Protein AF-A0A846I5E9-F1 (afdb_monomer_lite)

Secondary structure (DSSP, 8-state):
-HHHHHHHH---STTSPPEEEEESSGGG-HHHHHHHHTTHHHHHHHTEEEEE--S-GGG-TTHHHHHHTT--EEEETT--HHHHHTTHHHHHTTT--HHHHHTPPTTEEEEEEEETTEEEEEEEEPPPPP-

pLDDT: mean 92.05, std 5.27, range [66.94, 98.19]

Structure (mmCIF, N/CA/C/O backbone):
data_AF-A0A846I5E9-F1
#
_entry.id   AF-A0A846I5E9-F1
#
loop_
_atom_site.group_PDB
_atom_site.id
_atom_site.type_symbol
_atom_site.label_atom_id
_atom_site.label_alt_id
_atom_site.label_comp_id
_atom_site.label_asym_id
_atom_site.label_entity_id
_atom_site.label_seq_id
_atom_site.pdbx_PDB_ins_code
_atom_site.Cartn_x
_atom_site.Cartn_y
_atom_site.Cartn_z
_atom_site.occupancy
_atom_site.B_iso_or_equiv
_atom_site.auth_seq_id
_atom_site.auth_comp_id
_atom_site.auth_asym_id
_atom_site.auth_atom_id
_atom_site.pdbx_PDB_model_num
ATOM 1 N N . MET A 1 1 ? 19.869 1.033 -12.027 1.00 66.94 1 MET A N 1
ATOM 2 C CA . MET A 1 1 ? 19.177 0.144 -11.057 1.00 66.94 1 MET A CA 1
ATOM 3 C C . MET A 1 1 ? 19.502 -1.309 -11.398 1.00 66.94 1 MET A C 1
ATOM 5 O O . MET A 1 1 ? 19.398 -1.664 -12.566 1.00 66.94 1 MET A O 1
ATOM 9 N N . CYS A 1 2 ? 19.868 -2.160 -10.433 1.00 81.19 2 CYS A N 1
ATOM 10 C CA . CYS A 1 2 ? 20.271 -3.556 -10.695 1.00 81.19 2 CYS A CA 1
ATOM 11 C C . CYS A 1 2 ? 19.218 -4.373 -11.470 1.00 81.19 2 CYS A C 1
ATOM 13 O O . CYS A 1 2 ? 19.564 -5.204 -12.307 1.00 81.19 2 CYS A O 1
ATOM 15 N N . ALA A 1 3 ? 17.928 -4.094 -11.266 1.00 83.62 3 ALA A N 1
ATOM 16 C CA . ALA A 1 3 ? 16.854 -4.775 -11.988 1.00 83.62 3 ALA A CA 1
ATOM 17 C C . ALA A 1 3 ? 16.787 -4.425 -13.487 1.00 83.62 3 ALA A C 1
ATOM 19 O O . ALA A 1 3 ? 16.403 -5.273 -14.291 1.00 83.62 3 ALA A O 1
ATOM 20 N N . GLN A 1 4 ? 17.223 -3.223 -13.881 1.00 84.50 4 GLN A N 1
ATOM 21 C CA . GLN A 1 4 ? 17.368 -2.849 -15.294 1.00 84.50 4 GLN A CA 1
ATOM 22 C C . GLN A 1 4 ? 18.523 -3.619 -15.940 1.00 84.50 4 GLN A C 1
ATOM 24 O O . GLN A 1 4 ? 18.345 -4.219 -16.994 1.00 84.50 4 GLN A O 1
ATOM 29 N N . ALA A 1 5 ? 19.672 -3.697 -15.258 1.00 88.44 5 ALA A N 1
ATOM 30 C CA . ALA A 1 5 ? 20.805 -4.501 -15.716 1.00 88.44 5 ALA A CA 1
ATOM 31 C C . ALA A 1 5 ? 20.425 -5.988 -15.860 1.00 88.44 5 ALA A C 1
ATOM 33 O O . ALA A 1 5 ? 20.809 -6.641 -16.828 1.00 88.44 5 ALA A O 1
ATOM 34 N N . ARG A 1 6 ? 19.605 -6.519 -14.941 1.00 88.31 6 ARG A N 1
ATOM 35 C CA . ARG A 1 6 ? 19.034 -7.868 -15.062 1.00 88.31 6 ARG A CA 1
ATOM 36 C C . ARG A 1 6 ? 18.135 -8.012 -16.287 1.00 88.31 6 ARG A C 1
ATOM 38 O O . ARG A 1 6 ? 18.237 -9.019 -16.976 1.00 88.31 6 ARG A O 1
ATOM 45 N N . ALA A 1 7 ? 17.275 -7.036 -16.568 1.00 88.19 7 ALA A N 1
ATOM 46 C CA . ALA A 1 7 ? 16.408 -7.077 -17.745 1.00 88.19 7 ALA A CA 1
ATOM 47 C C . ALA A 1 7 ? 17.176 -6.992 -19.071 1.00 88.19 7 ALA A C 1
ATOM 49 O O . ALA A 1 7 ? 16.709 -7.532 -20.069 1.00 88.19 7 ALA A O 1
ATOM 50 N N . TRP A 1 8 ? 18.360 -6.375 -19.084 1.00 89.62 8 TRP A N 1
ATOM 51 C CA . TRP A 1 8 ? 19.258 -6.428 -20.240 1.00 89.62 8 TRP A CA 1
ATOM 52 C C . TRP A 1 8 ? 19.901 -7.803 -20.427 1.00 89.62 8 TRP A C 1
ATOM 54 O O . TRP A 1 8 ? 20.036 -8.260 -21.559 1.00 89.62 8 TRP A O 1
ATOM 64 N N . LYS A 1 9 ? 20.263 -8.482 -19.331 1.00 91.38 9 LYS A N 1
ATOM 65 C CA . LYS A 1 9 ? 20.841 -9.836 -19.372 1.00 91.38 9 LYS A CA 1
ATOM 66 C C . LYS A 1 9 ? 19.804 -10.915 -19.700 1.00 91.38 9 LYS A C 1
ATOM 68 O O . LYS A 1 9 ? 20.094 -11.833 -20.455 1.00 91.38 9 LYS A O 1
ATOM 73 N N . ILE A 1 10 ? 18.599 -10.805 -19.144 1.00 90.38 10 ILE A N 1
ATOM 74 C CA . ILE A 1 10 ? 17.504 -11.766 -19.314 1.00 90.38 10 ILE A CA 1
ATOM 75 C C . ILE A 1 10 ? 16.402 -11.082 -20.125 1.00 90.38 10 ILE A C 1
ATOM 77 O O . ILE A 1 10 ? 15.506 -10.434 -19.570 1.00 90.38 10 ILE A O 1
ATOM 81 N N . LYS A 1 11 ? 16.506 -11.188 -21.455 1.00 87.62 11 LYS A N 1
ATOM 82 C CA . LYS A 1 11 ? 15.588 -10.519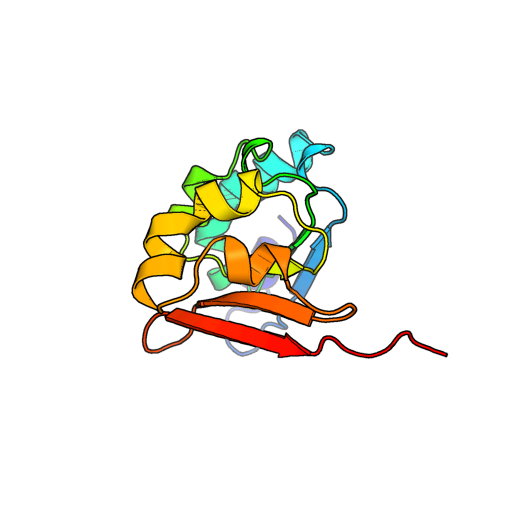 -22.390 1.00 87.62 11 LYS A CA 1
ATOM 83 C C . LYS A 1 11 ? 14.156 -11.019 -22.239 1.00 87.62 11 LYS A C 1
ATOM 85 O O . LYS A 1 11 ? 13.253 -10.187 -22.169 1.00 87.62 11 LYS A O 1
ATOM 90 N N . ASP A 1 12 ? 13.963 -12.330 -22.107 1.00 89.06 12 ASP A N 1
ATOM 91 C CA . ASP A 1 12 ? 12.650 -12.898 -21.809 1.00 89.06 12 ASP A CA 1
ATOM 92 C C . ASP A 1 12 ? 12.144 -12.384 -20.452 1.00 89.06 12 ASP A C 1
ATOM 94 O O . ASP A 1 12 ? 12.802 -12.527 -19.422 1.00 89.06 12 ASP A O 1
ATOM 98 N N . ARG A 1 13 ? 10.972 -11.743 -20.461 1.00 83.56 13 ARG A N 1
ATOM 99 C CA . ARG A 1 13 ? 10.334 -11.190 -19.264 1.00 83.56 13 ARG A CA 1
ATOM 100 C C . ARG A 1 13 ? 9.888 -12.295 -18.312 1.00 83.56 13 ARG A C 1
ATOM 102 O O . ARG A 1 13 ? 10.016 -12.105 -17.104 1.00 83.56 13 ARG A O 1
ATOM 109 N N . TYR A 1 14 ? 9.377 -13.407 -18.835 1.00 85.81 14 TYR A N 1
ATOM 110 C CA . TYR A 1 14 ? 8.791 -14.480 -18.029 1.00 85.81 14 TYR A CA 1
ATOM 111 C C . TYR A 1 14 ? 9.863 -15.318 -17.325 1.00 85.81 14 TYR A C 1
ATOM 113 O O . TYR A 1 14 ? 9.637 -15.799 -16.219 1.00 85.81 14 TYR A O 1
ATOM 121 N N . ALA A 1 15 ? 11.074 -15.377 -17.885 1.00 88.19 15 ALA A N 1
ATOM 122 C CA . ALA A 1 15 ? 12.246 -15.955 -17.230 1.00 88.19 15 ALA A CA 1
ATOM 123 C C . ALA A 1 15 ? 12.814 -15.110 -16.064 1.00 88.19 15 ALA A C 1
ATOM 125 O O . ALA A 1 15 ? 13.709 -15.562 -15.342 1.00 88.19 15 ALA A O 1
ATOM 126 N N . ARG A 1 16 ? 12.349 -13.868 -15.848 1.00 88.50 16 ARG A N 1
ATOM 127 C CA . ARG A 1 16 ? 12.866 -13.007 -14.768 1.00 88.50 16 ARG A CA 1
ATOM 128 C C . ARG A 1 16 ? 12.200 -13.349 -13.439 1.00 88.50 16 ARG A C 1
ATOM 130 O O . ARG A 1 16 ? 10.994 -13.203 -13.279 1.00 88.50 16 ARG A O 1
ATOM 137 N N . LYS A 1 17 ? 13.009 -13.669 -12.425 1.00 88.38 17 LYS A N 1
ATOM 138 C CA . LYS A 1 17 ? 12.521 -13.848 -11.047 1.00 88.38 17 LYS A CA 1
ATOM 139 C C . LYS A 1 17 ? 11.912 -12.554 -10.494 1.00 88.38 17 LYS A C 1
ATOM 141 O O . LYS A 1 17 ? 12.572 -11.511 -10.497 1.00 88.38 17 LYS A O 1
ATOM 146 N N . THR A 1 18 ? 10.695 -12.621 -9.962 1.00 89.62 18 THR A N 1
ATOM 147 C CA . THR A 1 18 ? 10.109 -11.503 -9.211 1.00 89.62 18 THR A CA 1
ATOM 148 C C . THR A 1 18 ? 10.900 -11.260 -7.927 1.00 89.62 18 THR A C 1
ATOM 150 O O . THR A 1 18 ? 11.251 -12.204 -7.225 1.00 89.62 18 THR A O 1
ATOM 153 N N . VAL A 1 19 ? 11.205 -9.996 -7.638 1.00 91.19 19 VAL A N 1
ATOM 154 C CA . VAL A 1 19 ? 11.866 -9.562 -6.403 1.00 91.19 19 VAL A CA 1
ATOM 155 C C . VAL A 1 19 ? 10.878 -8.718 -5.619 1.00 91.19 19 VAL A C 1
ATOM 157 O O . VAL A 1 19 ? 10.437 -7.679 -6.108 1.00 91.19 19 VAL A O 1
ATOM 160 N N . THR A 1 20 ? 10.548 -9.163 -4.414 1.00 93.06 20 THR A N 1
ATOM 161 C CA . THR A 1 20 ? 9.723 -8.397 -3.481 1.00 93.06 20 THR A CA 1
ATOM 162 C C . THR A 1 20 ? 10.634 -7.667 -2.508 1.00 93.06 20 THR A C 1
ATOM 164 O O . THR A 1 20 ? 11.491 -8.284 -1.879 1.00 93.06 20 THR A O 1
ATOM 167 N N . VAL A 1 21 ? 10.463 -6.355 -2.406 1.00 91.56 21 VAL A N 1
ATOM 168 C CA . VAL A 1 21 ? 11.208 -5.494 -1.490 1.00 91.56 21 VAL A CA 1
ATOM 169 C C . VAL A 1 21 ? 10.264 -5.064 -0.379 1.00 91.56 21 VAL A C 1
ATOM 171 O O . VAL A 1 21 ? 9.240 -4.441 -0.654 1.00 91.56 21 VAL A O 1
ATOM 174 N N . PHE A 1 22 ? 10.621 -5.403 0.856 1.00 93.62 22 PHE A N 1
ATOM 175 C CA . PHE A 1 22 ? 9.910 -4.978 2.055 1.00 93.62 22 PHE A CA 1
ATOM 176 C C . PHE A 1 22 ? 10.661 -3.820 2.701 1.00 93.62 22 PHE A C 1
ATOM 178 O O . PHE A 1 22 ? 11.886 -3.875 2.825 1.00 93.62 22 PHE A O 1
ATOM 185 N N . THR A 1 23 ? 9.936 -2.787 3.110 1.00 93.19 23 THR A N 1
ATOM 186 C CA . THR A 1 23 ? 10.511 -1.664 3.855 1.00 93.19 23 THR A CA 1
ATOM 187 C C . THR A 1 23 ? 9.669 -1.381 5.077 1.00 93.19 23 THR A C 1
ATOM 189 O O . THR A 1 23 ? 8.448 -1.258 4.945 1.00 93.19 23 THR A O 1
ATOM 192 N N . ASP A 1 24 ? 10.332 -1.230 6.219 1.00 93.88 24 ASP A N 1
ATOM 193 C CA . ASP A 1 24 ? 9.674 -0.780 7.433 1.00 93.88 24 ASP A CA 1
ATOM 194 C C . ASP A 1 24 ? 9.694 0.753 7.532 1.00 93.88 24 ASP A C 1
ATOM 196 O O . ASP A 1 24 ? 10.726 1.370 7.267 1.00 93.88 24 ASP A O 1
ATOM 200 N N . GLU A 1 25 ? 8.549 1.352 7.851 1.00 93.06 25 GLU A N 1
ATOM 201 C CA . GLU A 1 25 ? 8.309 2.787 8.028 1.00 93.06 25 GLU A CA 1
ATOM 202 C C . GLU A 1 25 ? 8.973 3.678 6.958 1.00 93.06 25 GLU A C 1
ATOM 204 O O . GLU A 1 25 ? 9.832 4.525 7.229 1.00 93.06 25 GLU A O 1
ATOM 209 N N . ILE A 1 26 ? 8.558 3.507 5.698 1.00 95.25 26 ILE A N 1
ATOM 210 C CA . ILE A 1 26 ? 9.207 4.164 4.549 1.00 95.25 26 ILE A CA 1
ATOM 211 C C . ILE A 1 26 ? 9.187 5.701 4.632 1.00 95.25 26 ILE A C 1
ATOM 213 O O . ILE A 1 26 ? 10.080 6.356 4.091 1.00 95.25 26 ILE A O 1
ATOM 217 N N . ALA A 1 27 ? 8.219 6.286 5.346 1.00 93.00 27 ALA A N 1
ATOM 218 C CA . ALA A 1 27 ? 8.086 7.731 5.526 1.00 93.00 27 ALA A CA 1
ATOM 219 C C . ALA A 1 27 ? 9.316 8.372 6.206 1.00 93.00 27 ALA A C 1
ATOM 221 O O . ALA A 1 27 ? 9.619 9.550 5.961 1.00 93.00 27 ALA A O 1
ATOM 222 N N . GLN A 1 28 ? 10.057 7.604 7.016 1.00 93.50 28 GLN A N 1
ATOM 223 C CA . GLN A 1 28 ? 11.300 8.051 7.655 1.00 93.50 28 GLN A CA 1
ATOM 224 C C . GLN A 1 28 ? 12.472 8.125 6.661 1.00 93.50 28 GLN A C 1
ATOM 226 O O . GLN A 1 28 ? 13.359 8.972 6.795 1.00 93.50 28 GLN A O 1
ATOM 231 N N . LEU A 1 29 ? 12.460 7.300 5.612 1.00 93.38 29 LEU A N 1
ATOM 232 C CA . LEU A 1 29 ? 13.549 7.169 4.645 1.00 93.38 29 LEU A CA 1
ATOM 233 C C . LEU A 1 29 ? 13.293 8.012 3.389 1.00 93.38 29 LEU A C 1
ATOM 235 O O . LEU A 1 29 ? 13.053 7.479 2.306 1.00 93.38 29 LEU A O 1
ATOM 239 N N . LYS A 1 30 ? 13.401 9.341 3.516 1.00 92.19 30 LYS A N 1
ATOM 240 C CA . LYS A 1 30 ? 13.073 10.314 2.447 1.00 92.19 30 LYS A CA 1
ATOM 241 C C . LYS A 1 30 ? 13.651 9.951 1.072 1.00 92.19 30 LYS A C 1
ATOM 243 O O . LYS A 1 30 ? 12.930 9.944 0.077 1.00 92.19 30 LYS A O 1
ATOM 248 N N . SER A 1 31 ? 14.946 9.643 1.011 1.00 92.94 31 SER A N 1
ATOM 249 C CA . SER A 1 31 ? 15.633 9.327 -0.248 1.00 92.94 31 SER A CA 1
ATOM 250 C C . SER A 1 31 ? 15.129 8.022 -0.867 1.00 92.94 31 SER A C 1
ATOM 252 O O . SER A 1 31 ? 14.932 7.947 -2.080 1.00 92.94 31 SER A O 1
ATOM 254 N N . SER A 1 32 ? 14.887 7.004 -0.038 1.00 92.75 32 SER A N 1
ATOM 255 C CA . SER A 1 32 ? 14.355 5.711 -0.477 1.00 92.75 32 SER A CA 1
ATOM 256 C C . SER A 1 32 ? 12.918 5.847 -0.963 1.00 92.75 32 SER A C 1
ATOM 258 O O . SER A 1 32 ? 12.579 5.331 -2.024 1.00 92.75 32 SER A O 1
ATOM 260 N N . GLU A 1 33 ? 12.093 6.598 -0.238 1.00 94.56 33 GLU A N 1
ATOM 261 C CA . GLU A 1 33 ? 10.713 6.884 -0.613 1.00 94.56 33 GLU A CA 1
ATOM 262 C C . GLU A 1 33 ? 10.640 7.576 -1.984 1.00 94.56 33 GLU A C 1
ATOM 264 O O . GLU A 1 33 ? 9.942 7.111 -2.886 1.00 94.56 33 GLU A O 1
ATOM 269 N N . GLN A 1 34 ? 11.422 8.642 -2.186 1.00 92.88 34 GLN A N 1
ATOM 270 C CA . GLN A 1 34 ? 11.490 9.343 -3.471 1.00 92.88 34 GLN A CA 1
ATOM 271 C C . GLN A 1 34 ? 12.011 8.442 -4.594 1.00 92.88 34 GLN A C 1
ATOM 273 O O . GLN A 1 34 ? 11.489 8.476 -5.711 1.00 92.88 34 GLN A O 1
ATOM 278 N N . PHE A 1 35 ? 13.021 7.615 -4.311 1.00 91.31 35 PHE A N 1
ATOM 279 C CA . PHE A 1 35 ? 13.540 6.649 -5.274 1.00 91.31 35 PHE A CA 1
ATOM 280 C C . PHE A 1 35 ? 12.456 5.661 -5.721 1.00 91.31 35 PHE A C 1
ATOM 282 O O . PHE A 1 35 ? 12.296 5.445 -6.924 1.00 91.31 35 PHE A O 1
ATOM 289 N N . ILE A 1 36 ? 11.692 5.106 -4.776 1.00 90.94 36 ILE A N 1
ATOM 290 C CA . ILE A 1 36 ? 10.572 4.201 -5.053 1.00 90.94 36 ILE A CA 1
ATOM 291 C C . ILE A 1 36 ? 9.514 4.933 -5.879 1.00 90.94 36 ILE A C 1
ATOM 293 O O . ILE A 1 36 ? 9.181 4.482 -6.973 1.00 90.94 36 ILE A O 1
ATOM 297 N N . GLY A 1 37 ? 9.063 6.106 -5.427 1.00 90.69 37 GLY A N 1
ATOM 298 C CA . GLY A 1 37 ? 8.035 6.900 -6.105 1.00 90.69 37 GLY A CA 1
ATOM 299 C C . GLY A 1 37 ? 8.401 7.329 -7.527 1.00 90.69 37 GLY A C 1
ATOM 300 O O . GLY A 1 37 ? 7.526 7.482 -8.372 1.00 90.69 37 GLY A O 1
ATOM 301 N N . ASN A 1 38 ? 9.686 7.502 -7.837 1.00 89.12 38 ASN A N 1
ATOM 302 C CA . ASN A 1 38 ? 10.153 7.809 -9.195 1.00 89.12 38 ASN A CA 1
ATOM 303 C C . ASN A 1 38 ? 10.256 6.574 -10.103 1.00 89.12 38 ASN A C 1
ATOM 305 O O . ASN A 1 38 ? 10.600 6.700 -11.281 1.00 89.12 38 ASN A O 1
ATOM 309 N N . LYS A 1 39 ? 10.028 5.376 -9.560 1.00 86.50 39 LYS A N 1
ATOM 310 C CA . LYS A 1 39 ? 10.207 4.099 -10.256 1.00 86.50 39 LYS A CA 1
ATOM 311 C C . LYS A 1 39 ? 8.969 3.203 -10.255 1.00 86.50 39 LYS A C 1
ATOM 313 O O . LYS A 1 39 ? 9.005 2.220 -10.992 1.00 86.50 39 LYS A O 1
ATOM 318 N N . LEU A 1 40 ? 7.904 3.554 -9.525 1.00 84.75 40 LEU A N 1
ATOM 319 C CA . LEU A 1 40 ? 6.642 2.798 -9.445 1.00 84.75 40 LEU A CA 1
ATOM 320 C C . LEU A 1 40 ? 6.113 2.371 -10.827 1.00 84.75 40 LEU A C 1
ATOM 322 O O . LEU A 1 40 ? 5.891 1.188 -11.052 1.00 84.75 40 LEU A O 1
ATOM 326 N N . ASP A 1 41 ? 6.048 3.279 -11.803 1.00 79.94 41 ASP A N 1
ATOM 327 C CA . ASP A 1 41 ? 5.503 2.971 -13.143 1.00 79.94 41 ASP A CA 1
ATOM 328 C C . ASP A 1 41 ? 6.327 1.940 -13.938 1.00 79.94 41 ASP A C 1
ATOM 330 O O . ASP A 1 41 ? 5.895 1.399 -14.960 1.00 79.94 41 ASP A O 1
ATOM 334 N N . GLN A 1 42 ? 7.573 1.702 -13.525 1.00 81.75 42 GLN A N 1
ATOM 335 C CA . GLN A 1 42 ? 8.521 0.860 -14.249 1.00 81.75 42 GLN A CA 1
ATOM 336 C C . GLN A 1 42 ? 8.804 -0.464 -13.538 1.00 81.75 42 GLN A C 1
ATOM 338 O O . GLN A 1 42 ? 9.358 -1.374 -14.160 1.00 81.75 42 GLN A O 1
ATOM 343 N N . THR A 1 43 ? 8.452 -0.608 -12.259 1.00 84.69 43 THR A N 1
ATOM 344 C CA . THR A 1 43 ? 8.857 -1.764 -11.444 1.00 84.69 43 THR A CA 1
ATOM 345 C C . THR A 1 43 ? 8.268 -3.074 -11.946 1.00 84.69 43 THR A C 1
ATOM 347 O O . THR A 1 43 ? 8.988 -4.074 -12.021 1.00 84.69 43 THR A O 1
ATOM 350 N N . ASP A 1 44 ? 7.036 -3.046 -12.450 1.00 78.62 44 ASP A N 1
ATOM 351 C CA . ASP A 1 44 ? 6.364 -4.210 -13.039 1.00 78.62 44 ASP A CA 1
ATOM 352 C C . ASP A 1 44 ? 7.044 -4.728 -14.313 1.00 78.62 44 ASP A C 1
ATOM 354 O O . ASP A 1 44 ? 7.024 -5.931 -14.607 1.00 78.62 44 ASP A O 1
ATOM 358 N N . LYS A 1 45 ? 7.700 -3.841 -15.076 1.00 83.50 45 LYS A N 1
ATOM 359 C CA . LYS A 1 45 ? 8.482 -4.222 -16.268 1.00 83.50 45 LYS A CA 1
ATOM 360 C C . LYS A 1 45 ? 9.747 -4.983 -15.879 1.00 83.50 45 LYS A C 1
ATOM 362 O O . LYS A 1 45 ? 10.215 -5.850 -16.621 1.00 83.50 45 LYS A O 1
ATOM 367 N N . PHE A 1 46 ? 10.297 -4.671 -14.709 1.00 88.44 46 PHE A N 1
ATOM 368 C CA . PHE A 1 46 ? 11.539 -5.248 -14.204 1.00 88.44 46 PHE A CA 1
ATOM 369 C C . PHE A 1 46 ? 11.325 -6.381 -13.195 1.00 88.44 46 PHE A C 1
ATOM 371 O O . PHE A 1 46 ? 12.307 -6.963 -12.728 1.00 88.44 46 PHE A O 1
ATOM 378 N N . GLY A 1 47 ? 10.069 -6.735 -12.902 1.00 87.88 47 GLY A N 1
ATOM 379 C CA . GLY A 1 47 ? 9.718 -7.785 -11.950 1.00 87.88 47 GLY A CA 1
ATOM 380 C C . GLY A 1 47 ? 10.091 -7.412 -10.517 1.00 87.88 47 GLY A C 1
ATOM 381 O O . GLY A 1 47 ? 10.619 -8.258 -9.798 1.00 87.88 47 GLY A O 1
ATOM 382 N N . ILE A 1 48 ? 9.890 -6.150 -10.134 1.00 90.94 48 ILE A N 1
ATOM 383 C CA . ILE A 1 48 ? 10.040 -5.668 -8.758 1.00 90.94 48 ILE A CA 1
ATOM 384 C C . ILE A 1 48 ? 8.650 -5.388 -8.192 1.00 90.94 48 ILE A C 1
ATOM 386 O O . ILE A 1 48 ? 7.848 -4.736 -8.853 1.00 90.94 48 ILE A O 1
ATOM 390 N N . LYS A 1 49 ? 8.398 -5.838 -6.964 1.00 90.62 49 LYS A N 1
ATOM 391 C CA . LYS A 1 49 ? 7.209 -5.489 -6.182 1.00 90.62 49 LYS A CA 1
ATOM 392 C C . LYS A 1 49 ? 7.638 -4.850 -4.870 1.00 90.62 49 LYS A C 1
ATOM 394 O O . LYS A 1 49 ? 8.556 -5.352 -4.225 1.00 90.62 49 LYS A O 1
ATOM 399 N N . PHE A 1 50 ? 6.980 -3.769 -4.479 1.00 92.44 50 PHE A N 1
ATOM 400 C CA . PHE A 1 50 ? 7.226 -3.103 -3.204 1.00 92.44 50 PHE A CA 1
ATOM 401 C C . PHE A 1 50 ? 6.107 -3.419 -2.218 1.00 92.44 50 PHE A C 1
ATOM 403 O O . PHE A 1 50 ? 4.934 -3.376 -2.580 1.00 92.44 50 PHE A O 1
ATOM 410 N N . ILE A 1 51 ? 6.487 -3.720 -0.979 1.00 94.62 51 ILE A N 1
ATOM 411 C CA . ILE A 1 51 ? 5.592 -3.775 0.173 1.00 94.62 51 ILE A CA 1
ATOM 412 C C . ILE A 1 51 ? 6.146 -2.784 1.187 1.00 94.62 51 ILE A C 1
ATOM 414 O O . ILE A 1 51 ? 7.250 -2.952 1.705 1.00 94.62 51 ILE A O 1
ATOM 418 N N . LEU A 1 52 ? 5.388 -1.717 1.406 1.00 95.12 52 LEU A N 1
ATOM 419 C CA . LEU A 1 52 ? 5.789 -0.588 2.230 1.00 95.12 52 LEU A CA 1
ATOM 420 C C . LEU A 1 52 ? 4.937 -0.603 3.495 1.00 95.12 52 LEU A C 1
ATOM 422 O O . LEU A 1 52 ? 3.711 -0.614 3.385 1.00 95.12 52 LEU A O 1
ATOM 426 N N . SER A 1 53 ? 5.559 -0.590 4.673 1.00 95.50 53 SER A N 1
ATOM 427 C CA . SER A 1 53 ? 4.852 -0.220 5.897 1.00 95.50 53 SER A CA 1
ATOM 428 C C . SER A 1 53 ? 5.019 1.279 6.159 1.00 95.50 53 SER A C 1
ATOM 430 O O . SER A 1 53 ? 6.031 1.899 5.805 1.00 95.50 53 SER A O 1
ATOM 432 N N . THR A 1 54 ? 3.989 1.870 6.753 1.00 95.44 54 THR A N 1
ATOM 433 C CA . THR A 1 54 ? 4.037 3.202 7.349 1.00 95.44 54 THR A CA 1
ATOM 434 C C . THR A 1 54 ? 2.940 3.334 8.394 1.00 95.44 54 THR A C 1
ATOM 436 O O . THR A 1 54 ? 1.885 2.706 8.279 1.00 95.44 54 THR A O 1
ATOM 439 N N . MET A 1 55 ? 3.185 4.165 9.398 1.00 94.56 55 MET A N 1
ATOM 440 C CA . MET A 1 55 ? 2.221 4.511 10.432 1.00 94.56 55 MET A CA 1
ATOM 441 C C . MET A 1 55 ? 1.090 5.389 9.891 1.00 94.56 55 MET A C 1
ATOM 443 O O . MET A 1 55 ? -0.071 5.190 10.252 1.00 94.56 55 MET A O 1
ATOM 447 N N . TYR A 1 56 ? 1.419 6.335 9.005 1.00 94.19 56 TYR A N 1
ATOM 448 C CA . TYR A 1 56 ? 0.462 7.295 8.467 1.00 94.19 56 TYR A CA 1
ATOM 449 C C . TYR A 1 56 ? 0.620 7.474 6.955 1.00 94.19 56 TYR A C 1
ATOM 451 O O . TYR A 1 56 ? 1.650 7.946 6.473 1.00 94.19 56 TYR A O 1
ATOM 459 N N . ILE A 1 57 ? -0.437 7.176 6.197 1.00 94.69 57 ILE A N 1
ATOM 460 C CA . ILE A 1 57 ? -0.453 7.312 4.731 1.00 94.69 57 ILE A CA 1
ATOM 461 C C . ILE A 1 57 ? -0.207 8.767 4.315 1.00 94.69 57 ILE A C 1
ATOM 463 O O . ILE A 1 57 ? 0.536 9.030 3.370 1.00 94.69 57 ILE A O 1
ATOM 467 N N . ASN A 1 58 ? -0.771 9.729 5.047 1.00 93.06 58 ASN A N 1
ATOM 468 C CA . ASN A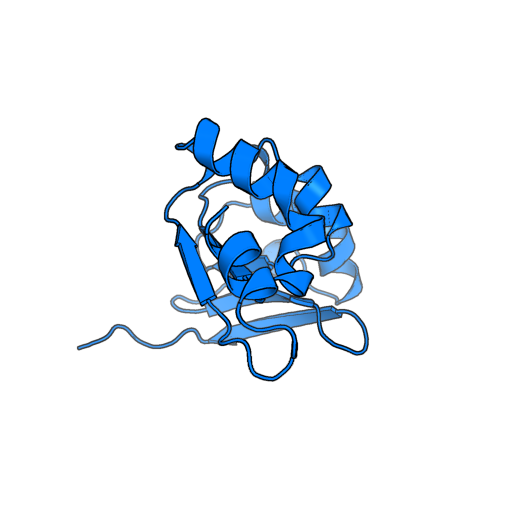 1 58 ? -0.638 11.150 4.728 1.00 93.06 58 ASN A CA 1
ATOM 469 C C . ASN A 1 58 ? 0.804 11.687 4.871 1.00 93.06 58 ASN A C 1
ATOM 471 O O . ASN A 1 58 ? 1.120 12.720 4.271 1.00 93.06 58 ASN A O 1
ATOM 475 N N . GLN A 1 59 ? 1.681 10.991 5.610 1.00 93.12 59 GLN A N 1
ATOM 476 C CA . GLN A 1 59 ? 3.108 11.312 5.734 1.00 93.12 59 GLN A CA 1
ATOM 477 C C . GLN A 1 59 ? 3.923 10.844 4.525 1.00 93.12 59 GLN A C 1
ATOM 479 O O . GLN A 1 59 ? 5.049 11.315 4.330 1.00 93.12 59 GLN A O 1
ATOM 484 N N . LEU A 1 60 ? 3.361 9.955 3.699 1.00 94.75 60 LEU A N 1
ATOM 485 C CA . LEU A 1 60 ? 3.974 9.556 2.444 1.00 94.75 60 LEU A CA 1
ATOM 486 C C . LEU A 1 60 ? 3.937 10.729 1.461 1.00 94.75 60 LEU A C 1
ATOM 488 O O . LEU A 1 60 ? 2.896 11.150 0.957 1.00 94.75 60 LEU A O 1
ATOM 492 N N . ARG A 1 61 ? 5.122 11.214 1.115 1.00 94.56 61 ARG A N 1
ATOM 493 C CA . ARG A 1 61 ? 5.387 12.200 0.063 1.00 94.56 61 ARG A CA 1
ATOM 494 C C . ARG A 1 61 ? 5.007 11.662 -1.314 1.00 94.56 61 ARG A C 1
ATOM 496 O O . ARG A 1 61 ? 4.782 12.443 -2.233 1.00 94.56 61 ARG A O 1
ATOM 503 N N . ILE A 1 62 ? 4.947 10.338 -1.467 1.00 93.88 62 ILE A N 1
ATOM 504 C CA . ILE A 1 62 ? 4.574 9.664 -2.718 1.00 93.88 62 ILE A CA 1
ATOM 505 C C . ILE A 1 62 ? 3.105 9.211 -2.761 1.00 93.88 62 ILE A C 1
ATOM 507 O O . ILE A 1 62 ? 2.738 8.494 -3.692 1.00 93.88 62 ILE A O 1
ATOM 511 N N . ARG A 1 63 ? 2.256 9.612 -1.800 1.00 92.81 63 ARG A N 1
ATOM 512 C CA . ARG A 1 63 ? 0.871 9.112 -1.668 1.00 92.81 63 ARG A CA 1
ATOM 513 C C . ARG A 1 63 ? 0.031 9.230 -2.946 1.00 92.81 63 ARG A C 1
ATOM 515 O O . ARG A 1 63 ? -0.586 8.252 -3.351 1.00 92.81 63 ARG A O 1
ATOM 522 N N . GLU A 1 64 ? 0.089 10.367 -3.644 1.00 91.12 64 GLU A N 1
ATOM 523 C CA . GLU A 1 64 ? -0.695 10.588 -4.872 1.00 91.12 64 GLU A CA 1
ATOM 524 C C . GLU A 1 64 ? -0.249 9.656 -6.003 1.00 91.12 64 GLU A C 1
ATOM 526 O O . GLU A 1 64 ? -1.059 9.141 -6.777 1.00 91.12 64 GLU A O 1
ATOM 531 N N . LYS A 1 65 ? 1.060 9.375 -6.065 1.00 91.88 65 LYS A N 1
ATOM 532 C CA . LYS A 1 65 ? 1.609 8.410 -7.020 1.00 91.88 65 LYS A CA 1
ATOM 533 C C . LYS A 1 65 ? 1.138 6.998 -6.694 1.00 91.88 65 LYS A C 1
ATOM 535 O O . LYS A 1 65 ? 0.791 6.267 -7.610 1.00 91.88 65 LYS A O 1
ATOM 540 N N . LEU A 1 66 ? 1.088 6.624 -5.412 1.00 91.38 66 LEU A N 1
ATOM 541 C CA . LEU A 1 66 ? 0.580 5.315 -4.989 1.00 91.38 66 LEU A CA 1
ATOM 542 C C . LEU A 1 66 ? -0.906 5.141 -5.339 1.00 91.38 66 LEU A C 1
ATOM 544 O O . LEU A 1 66 ? -1.272 4.083 -5.855 1.00 91.38 66 LEU A O 1
ATOM 548 N N . ARG A 1 67 ? -1.733 6.181 -5.147 1.00 88.19 67 ARG A N 1
ATOM 549 C CA . ARG A 1 67 ? -3.153 6.162 -5.547 1.00 88.19 67 ARG A CA 1
ATOM 550 C C . ARG A 1 67 ? -3.307 5.990 -7.058 1.00 88.19 67 ARG A C 1
ATOM 552 O O . ARG A 1 67 ? -4.032 5.110 -7.511 1.00 88.19 67 ARG A O 1
ATOM 559 N N . THR A 1 68 ? -2.546 6.754 -7.842 1.00 86.19 68 THR A N 1
ATOM 560 C CA . THR A 1 68 ? -2.572 6.673 -9.315 1.00 86.19 68 THR A CA 1
ATOM 561 C C . THR A 1 68 ? -2.034 5.333 -9.837 1.00 86.19 68 THR A C 1
ATOM 563 O O . THR A 1 68 ? -2.495 4.826 -10.858 1.00 86.19 68 THR A O 1
ATOM 566 N N . ALA A 1 69 ? -1.087 4.721 -9.122 1.00 85.19 69 ALA A N 1
ATOM 567 C CA . ALA A 1 69 ? -0.474 3.442 -9.477 1.00 85.19 69 ALA A CA 1
ATOM 568 C C . ALA A 1 69 ? -1.349 2.214 -9.160 1.00 85.19 69 ALA A C 1
ATOM 570 O O . ALA A 1 69 ? -0.877 1.086 -9.293 1.00 85.19 69 ALA A O 1
ATOM 571 N N . ASN A 1 70 ? -2.614 2.404 -8.765 1.00 82.94 70 ASN A N 1
ATOM 572 C CA . ASN A 1 70 ? -3.539 1.325 -8.416 1.00 82.94 70 ASN A CA 1
ATOM 573 C C . ASN A 1 70 ? -2.997 0.381 -7.322 1.00 82.94 70 ASN A C 1
ATOM 575 O O . ASN A 1 70 ? -3.082 -0.847 -7.429 1.00 82.94 70 ASN A O 1
ATOM 579 N N . THR A 1 71 ? -2.390 0.965 -6.286 1.00 91.00 71 THR A N 1
ATOM 580 C CA . THR A 1 71 ? -1.756 0.226 -5.186 1.00 91.00 71 THR A CA 1
ATOM 581 C C . THR A 1 71 ? -2.800 -0.466 -4.298 1.00 91.00 71 THR A C 1
ATOM 583 O O . THR A 1 71 ? -3.916 0.019 -4.137 1.00 91.00 71 THR A O 1
ATOM 586 N N . SER A 1 72 ? -2.429 -1.601 -3.700 1.00 95.38 72 SER A N 1
ATOM 587 C CA . SER A 1 72 ? -3.225 -2.276 -2.666 1.00 95.38 72 SER A CA 1
ATOM 588 C C . SER A 1 72 ? -2.868 -1.760 -1.270 1.00 95.38 72 SER A C 1
ATOM 590 O O . SER A 1 72 ? -1.690 -1.582 -0.963 1.00 95.38 72 SER A O 1
ATOM 592 N N . TYR A 1 73 ? -3.866 -1.605 -0.405 1.00 96.88 73 TYR A N 1
ATOM 593 C CA . TYR A 1 73 ? -3.734 -1.089 0.955 1.00 96.88 73 TYR A CA 1
ATOM 594 C C . TYR A 1 73 ? -4.245 -2.106 1.979 1.00 96.88 73 TYR A C 1
ATOM 596 O O . TYR A 1 73 ? -5.236 -2.803 1.758 1.00 96.88 73 TYR A O 1
ATOM 604 N N . ILE A 1 74 ? -3.551 -2.191 3.112 1.00 97.06 74 ILE A N 1
ATOM 605 C CA . ILE A 1 74 ? -3.889 -3.065 4.237 1.00 97.06 74 ILE A CA 1
ATOM 606 C C . ILE A 1 74 ? -3.843 -2.206 5.498 1.00 97.06 74 ILE A C 1
ATOM 608 O O . ILE A 1 74 ? -2.765 -1.809 5.938 1.00 97.06 74 ILE A O 1
ATOM 612 N N . LEU A 1 75 ? -5.008 -1.918 6.075 1.00 97.50 75 LEU A N 1
ATOM 613 C CA . LEU A 1 75 ? -5.138 -1.223 7.351 1.00 97.50 75 LEU A CA 1
ATOM 614 C C . LEU A 1 75 ? -5.274 -2.269 8.457 1.00 97.50 75 LEU A C 1
ATOM 616 O O . LEU A 1 75 ? -6.249 -3.014 8.511 1.00 97.50 75 LEU A O 1
ATOM 620 N N . ILE A 1 76 ? -4.274 -2.369 9.324 1.00 95.62 76 ILE A N 1
ATOM 621 C CA . ILE A 1 76 ? -4.262 -3.352 10.414 1.00 95.62 76 ILE A CA 1
ATOM 622 C C . ILE A 1 76 ? -5.051 -2.851 11.632 1.00 95.62 76 ILE A C 1
ATOM 624 O O . ILE A 1 76 ? -5.193 -1.647 11.833 1.00 95.62 76 ILE A O 1
ATOM 628 N N . SER A 1 77 ? -5.547 -3.771 12.466 1.00 94.62 77 SER A N 1
ATOM 629 C CA . SER A 1 77 ? -6.149 -3.436 13.767 1.00 94.62 77 SER A CA 1
ATOM 630 C C . SER A 1 77 ? -5.239 -2.488 14.564 1.00 94.62 77 SER A C 1
ATOM 632 O O . SER A 1 77 ? -4.043 -2.750 14.706 1.00 94.62 77 SER A O 1
ATOM 634 N N . GLY A 1 78 ? -5.811 -1.384 15.055 1.00 92.12 78 GLY A N 1
ATOM 635 C CA . GLY A 1 78 ? -5.079 -0.302 15.723 1.00 92.12 78 GLY A CA 1
ATOM 636 C C . GLY A 1 78 ? -4.567 0.808 14.795 1.00 92.12 78 GLY A C 1
ATOM 637 O O . GLY A 1 78 ? -3.896 1.717 15.276 1.00 92.12 78 GLY A O 1
ATOM 638 N N . SER A 1 79 ? -4.865 0.758 13.491 1.00 94.44 79 SER A N 1
ATOM 639 C CA . SER A 1 79 ? -4.580 1.868 12.574 1.00 94.44 79 SER A CA 1
ATOM 640 C C . SER A 1 79 ? -5.401 3.110 12.932 1.00 94.44 79 SER A C 1
ATOM 642 O O . SER A 1 79 ? -6.561 3.007 13.329 1.00 94.44 79 SER A O 1
ATOM 644 N N . ASP A 1 80 ? -4.798 4.287 12.774 1.00 94.94 80 ASP A N 1
ATOM 645 C CA . ASP A 1 80 ? -5.449 5.559 13.075 1.00 94.94 80 ASP A CA 1
ATOM 646 C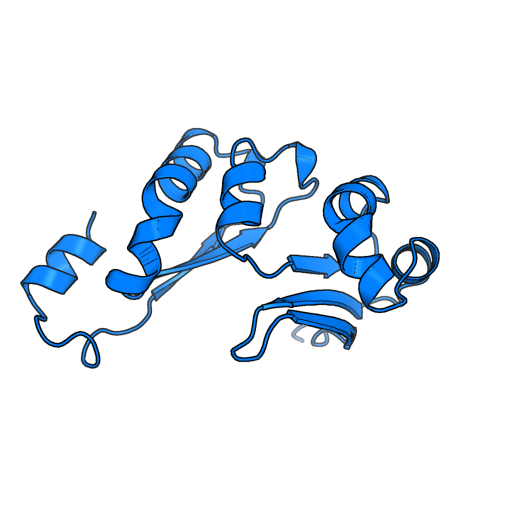 C . ASP A 1 80 ? -6.554 5.896 12.055 1.00 94.94 80 ASP A C 1
ATOM 648 O O . ASP A 1 80 ? -6.422 5.625 10.856 1.00 94.94 80 ASP A O 1
ATOM 652 N N . LYS A 1 81 ? -7.623 6.560 12.516 1.00 95.81 81 LYS A N 1
ATOM 653 C CA . LYS A 1 81 ? -8.742 7.023 11.677 1.00 95.81 81 LYS A CA 1
ATOM 654 C C . LYS A 1 81 ? -8.298 7.882 10.490 1.00 95.81 81 LYS A C 1
ATOM 656 O O . LYS A 1 81 ? -8.978 7.910 9.472 1.00 95.81 81 LYS A O 1
ATOM 661 N N . VAL A 1 82 ? -7.173 8.586 10.593 1.00 96.19 82 VAL A N 1
ATOM 662 C CA . VAL A 1 82 ? -6.626 9.399 9.502 1.00 96.19 82 VAL A CA 1
ATOM 663 C C . VAL A 1 82 ? -6.275 8.532 8.292 1.00 96.19 82 VAL A C 1
ATOM 665 O O . VAL A 1 82 ? -6.522 8.948 7.166 1.00 96.19 82 VAL A O 1
ATOM 668 N N . ASN A 1 83 ? -5.789 7.304 8.497 1.00 96.00 83 ASN A N 1
ATOM 669 C CA . ASN A 1 83 ? -5.496 6.384 7.394 1.00 96.00 83 ASN A CA 1
ATOM 670 C C . ASN A 1 83 ? -6.767 5.913 6.683 1.00 96.00 83 ASN A C 1
ATOM 672 O O . ASN A 1 83 ? -6.759 5.754 5.466 1.00 96.00 83 ASN A O 1
ATOM 676 N N . TYR A 1 84 ? -7.859 5.726 7.431 1.00 97.06 84 TYR A N 1
ATOM 677 C CA . TYR A 1 84 ? -9.168 5.458 6.839 1.00 97.06 84 TYR A CA 1
ATOM 678 C C . TYR A 1 84 ? -9.612 6.610 5.940 1.00 97.06 84 TYR A C 1
ATOM 680 O O . TYR A 1 84 ? -10.069 6.384 4.827 1.00 97.06 84 TYR A O 1
ATOM 688 N N . MET A 1 85 ? -9.449 7.851 6.410 1.00 96.75 85 MET A N 1
ATOM 689 C CA . MET A 1 85 ? -9.900 9.031 5.669 1.00 96.75 85 MET A CA 1
ATOM 690 C C . MET A 1 85 ? -9.212 9.186 4.308 1.00 96.75 85 MET A C 1
ATOM 692 O O . MET A 1 85 ? -9.850 9.660 3.375 1.00 96.75 85 MET A O 1
ATOM 696 N N . GLU A 1 86 ? -7.964 8.734 4.163 1.00 95.38 86 GLU A N 1
ATOM 697 C CA . GLU A 1 86 ? -7.245 8.723 2.876 1.00 95.38 86 GLU A CA 1
ATOM 698 C C . GLU A 1 86 ? -7.841 7.742 1.848 1.00 95.38 86 GLU A C 1
ATOM 700 O O . GLU A 1 86 ? -7.594 7.889 0.653 1.00 95.38 86 GLU A O 1
ATOM 705 N N . LEU A 1 87 ? -8.604 6.742 2.305 1.00 95.31 87 LEU A N 1
ATOM 706 C CA . LEU A 1 87 ? -9.204 5.677 1.490 1.00 95.31 87 LEU A CA 1
ATOM 707 C C . LEU A 1 87 ? -10.735 5.635 1.620 1.00 95.31 87 LEU A C 1
ATOM 709 O O . LEU A 1 87 ? -11.361 4.631 1.279 1.00 95.31 87 LEU A O 1
ATOM 713 N N . LYS A 1 88 ? -11.340 6.685 2.187 1.00 96.44 88 LYS A N 1
ATOM 714 C CA . LYS A 1 88 ? -12.747 6.679 2.601 1.00 96.44 88 LYS A CA 1
ATOM 715 C C . LYS A 1 88 ? -13.680 6.428 1.428 1.00 96.44 88 LYS A C 1
ATOM 717 O O . LYS A 1 88 ? -14.576 5.599 1.536 1.00 96.44 88 LYS A O 1
ATOM 722 N N . ASP A 1 89 ? -13.483 7.145 0.329 1.00 95.62 89 ASP A N 1
ATOM 723 C CA . ASP A 1 89 ? -14.366 7.041 -0.829 1.00 95.62 89 ASP A CA 1
ATOM 724 C C . ASP A 1 89 ? -14.265 5.648 -1.457 1.00 95.62 89 ASP A C 1
ATOM 726 O O . ASP A 1 89 ? -15.278 5.057 -1.827 1.00 95.62 89 ASP A O 1
ATOM 730 N N . GLU A 1 90 ? -13.054 5.094 -1.521 1.00 94.94 90 GLU A N 1
ATOM 731 C CA . GLU A 1 90 ? -12.796 3.752 -2.024 1.00 94.94 90 GLU A CA 1
ATOM 732 C C . GLU A 1 90 ? -13.408 2.672 -1.128 1.00 94.94 90 GLU A C 1
ATOM 734 O O . GLU A 1 90 ? -14.036 1.755 -1.642 1.00 94.94 90 GLU A O 1
ATOM 739 N N . LEU A 1 91 ? -13.261 2.762 0.196 1.00 97.00 91 LEU A N 1
ATOM 740 C CA . LEU A 1 91 ? -13.781 1.766 1.141 1.00 97.00 91 LEU A CA 1
ATOM 741 C C . LEU A 1 91 ? -15.309 1.830 1.274 1.00 97.00 91 LEU A C 1
ATOM 743 O O . LEU A 1 91 ? -15.967 0.785 1.254 1.00 97.00 91 LEU A O 1
ATOM 747 N N . ASN A 1 92 ? -15.880 3.039 1.304 1.00 97.44 92 ASN A N 1
ATOM 748 C CA . ASN A 1 92 ? -17.326 3.252 1.382 1.00 97.44 92 ASN A CA 1
ATOM 749 C C . ASN A 1 92 ? -18.062 2.636 0.179 1.00 97.44 92 ASN A C 1
ATOM 751 O O . ASN A 1 92 ? -19.174 2.135 0.333 1.00 97.44 92 ASN A O 1
ATOM 755 N N . GLN A 1 93 ? -17.451 2.620 -1.015 1.00 96.44 93 GLN A N 1
ATOM 756 C CA . GLN A 1 93 ? -18.028 1.967 -2.203 1.00 96.44 93 GLN A CA 1
ATOM 757 C C . GLN A 1 93 ? -18.259 0.461 -2.015 1.00 96.44 93 GLN A C 1
ATOM 759 O O . GLN A 1 93 ? -19.115 -0.115 -2.684 1.00 96.44 93 GLN A O 1
ATOM 764 N N . PHE A 1 94 ? -17.520 -0.172 -1.102 1.00 96.81 94 PHE A N 1
ATOM 765 C CA . PHE A 1 94 ? -17.678 -1.582 -0.744 1.00 96.81 94 PHE A CA 1
ATOM 766 C C . PHE A 1 94 ? -18.479 -1.786 0.549 1.00 96.81 94 PHE A C 1
ATOM 768 O O . PHE A 1 94 ? -18.605 -2.921 1.004 1.00 96.81 94 PHE A O 1
ATOM 775 N N . GLY A 1 95 ? -19.032 -0.714 1.128 1.00 97.44 95 GLY A N 1
ATOM 776 C CA . GLY A 1 95 ? -19.833 -0.769 2.350 1.00 97.44 95 GLY A CA 1
ATOM 777 C C . GLY A 1 95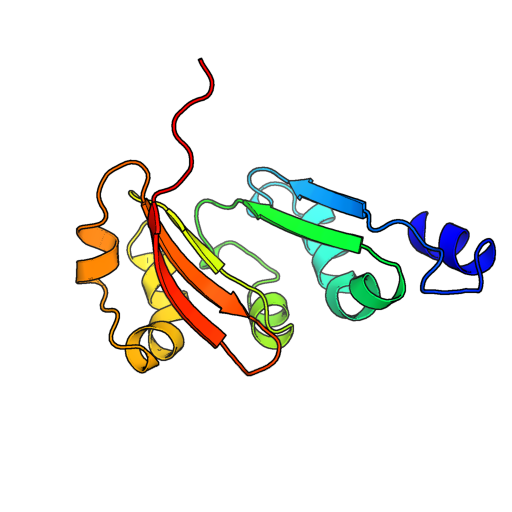 ? -19.021 -0.933 3.634 1.00 97.44 95 GLY A C 1
ATOM 778 O O . GLY A 1 95 ? -19.577 -1.400 4.621 1.00 97.44 95 GLY A O 1
ATOM 779 N N . TYR A 1 96 ? -17.730 -0.585 3.619 1.00 97.81 96 TYR A N 1
ATOM 780 C CA . TYR A 1 96 ? -16.918 -0.493 4.833 1.00 97.81 96 TYR A CA 1
ATOM 781 C C . TYR A 1 96 ? -16.885 0.948 5.315 1.00 97.81 96 TYR A C 1
ATOM 783 O O . TYR A 1 96 ? -16.645 1.840 4.506 1.00 97.81 96 TYR A O 1
ATOM 791 N N . GLU A 1 97 ? -17.112 1.148 6.610 1.00 97.56 97 GLU A N 1
ATOM 792 C CA . GLU A 1 97 ? -17.156 2.448 7.279 1.00 97.56 97 GLU A CA 1
ATOM 793 C C . GLU A 1 97 ? -15.990 2.612 8.270 1.00 97.56 97 GLU A C 1
ATOM 795 O O . GLU A 1 97 ? -15.208 1.690 8.530 1.00 97.56 97 GLU A O 1
ATOM 800 N N . LEU A 1 98 ? -15.841 3.807 8.851 1.00 97.31 98 LEU A N 1
ATOM 801 C CA . LEU A 1 98 ? -14.777 4.071 9.826 1.00 97.31 98 LEU A CA 1
ATOM 802 C C . LEU A 1 98 ? -14.904 3.139 11.041 1.00 97.31 98 LEU A C 1
ATOM 804 O O . LEU A 1 98 ? -13.906 2.650 11.573 1.00 97.31 98 LEU A O 1
ATOM 808 N N . GLU A 1 99 ? -16.134 2.880 11.463 1.00 97.12 99 GLU A N 1
ATOM 809 C CA . GLU A 1 99 ? -16.498 1.993 12.555 1.00 97.12 99 GLU A CA 1
ATOM 810 C C . GLU A 1 99 ? -15.959 0.574 12.339 1.00 97.12 99 GLU A C 1
ATOM 812 O O . GLU A 1 99 ? -15.541 -0.062 13.308 1.00 97.12 99 GLU A O 1
ATOM 817 N N . ASP A 1 100 ? -15.891 0.088 11.096 1.00 97.38 100 ASP A N 1
ATOM 818 C CA . ASP A 1 100 ? -15.321 -1.225 10.787 1.00 97.38 100 ASP A CA 1
ATOM 819 C C . ASP A 1 100 ? -13.825 -1.278 11.096 1.00 97.38 100 ASP A C 1
ATOM 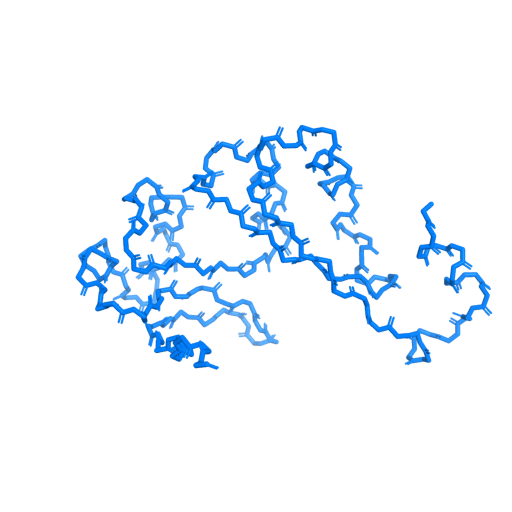821 O O . ASP A 1 100 ? -13.350 -2.258 11.675 1.00 97.38 100 ASP A O 1
ATOM 825 N N . LEU A 1 101 ? -13.082 -0.211 10.767 1.00 97.25 101 LEU A N 1
ATOM 826 C CA . LEU A 1 101 ? -11.666 -0.098 11.118 1.00 97.25 101 LEU A CA 1
ATOM 827 C C . LEU A 1 101 ? -11.486 -0.031 12.639 1.00 97.25 101 LEU A C 1
ATOM 829 O O . LEU A 1 101 ? -10.652 -0.745 13.200 1.00 97.25 101 LEU A O 1
ATOM 833 N N . MET A 1 102 ? -12.276 0.816 13.304 1.00 96.81 102 MET A N 1
ATOM 834 C CA . MET A 1 102 ? -12.174 1.050 14.748 1.00 96.81 102 MET A CA 1
ATOM 835 C C . MET A 1 102 ? -12.524 -0.198 15.567 1.00 96.81 102 MET A C 1
ATOM 837 O O . MET A 1 102 ? -11.944 -0.418 16.629 1.00 96.81 102 MET A O 1
ATOM 841 N N . ASN A 1 103 ? -13.427 -1.041 15.059 1.00 96.50 103 ASN A N 1
ATOM 842 C CA . ASN A 1 103 ? -13.853 -2.283 15.704 1.00 96.50 103 ASN A CA 1
ATOM 843 C C . ASN A 1 103 ? -13.075 -3.526 15.228 1.00 96.50 103 ASN A C 1
ATOM 845 O O . ASN A 1 103 ? -13.427 -4.653 15.603 1.00 96.50 103 ASN A O 1
ATOM 849 N N . LEU A 1 104 ? -12.007 -3.367 14.431 1.00 96.31 104 LEU A N 1
ATOM 850 C CA . LEU A 1 104 ? -11.179 -4.491 13.991 1.00 96.31 104 LEU A CA 1
ATOM 851 C C . LEU A 1 104 ? -10.624 -5.273 15.183 1.00 96.31 104 LEU A C 1
ATOM 853 O O . LEU A 1 104 ? -9.821 -4.778 15.980 1.00 96.31 104 LEU A O 1
ATOM 857 N N . LYS A 1 105 ? -10.965 -6.562 15.232 1.00 94.88 105 LYS A N 1
ATOM 858 C CA . LYS A 1 105 ? -10.396 -7.513 16.190 1.00 94.88 105 LYS A CA 1
ATOM 859 C C . 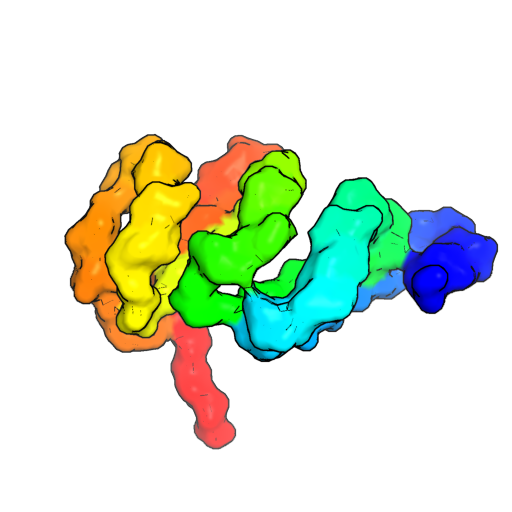LYS A 1 105 ? -8.875 -7.584 16.031 1.00 94.88 105 LYS A C 1
ATOM 861 O O . LYS A 1 105 ? -8.339 -7.473 14.929 1.00 94.88 105 LYS A O 1
ATOM 866 N N . ARG A 1 106 ? -8.167 -7.876 17.127 1.00 91.81 106 ARG A N 1
ATOM 867 C CA . ARG A 1 106 ? -6.720 -8.138 17.088 1.00 91.81 106 ARG A CA 1
ATOM 868 C C . ARG A 1 106 ? -6.399 -9.206 16.031 1.00 91.81 106 ARG A C 1
ATOM 870 O O . ARG A 1 106 ? -7.158 -10.164 15.865 1.00 91.81 106 ARG A O 1
ATOM 877 N N . PHE A 1 107 ? -5.278 -9.040 15.329 1.00 93.00 107 PHE A N 1
ATOM 878 C CA . PHE A 1 107 ? -4.880 -9.887 14.194 1.00 93.00 107 PHE A CA 1
ATOM 879 C C . PHE A 1 107 ? -5.904 -9.903 13.052 1.00 93.00 107 PHE A C 1
ATOM 881 O O . PHE A 1 107 ? -6.109 -10.938 12.427 1.00 93.00 107 PHE A O 1
ATOM 888 N N . HIS A 1 108 ? -6.562 -8.777 12.788 1.00 96.56 108 HIS A N 1
ATOM 889 C CA . HIS A 1 108 ? -7.355 -8.576 11.579 1.00 96.56 108 HIS A CA 1
ATOM 890 C C . HIS A 1 108 ? -6.896 -7.315 10.852 1.00 96.56 108 HIS A C 1
ATOM 892 O O . HIS A 1 108 ? -6.273 -6.431 11.451 1.00 96.56 108 HIS A O 1
ATOM 898 N N . SER A 1 109 ? -7.203 -7.250 9.563 1.00 97.44 109 SER A N 1
ATOM 899 C CA . SER A 1 109 ? -6.998 -6.071 8.733 1.00 97.44 109 SER A CA 1
ATOM 900 C C . SER A 1 109 ? -8.236 -5.770 7.905 1.00 97.44 109 SER A C 1
ATOM 902 O O . SER A 1 109 ? -8.915 -6.689 7.449 1.00 97.44 109 SER A O 1
ATOM 904 N N . LEU A 1 110 ? -8.495 -4.483 7.695 1.00 98.19 110 LEU A N 1
ATOM 905 C CA . LEU A 1 110 ? -9.371 -3.978 6.652 1.00 98.19 110 LEU A CA 1
ATOM 906 C C . LEU A 1 110 ? -8.516 -3.764 5.404 1.00 98.19 110 LEU A C 1
ATOM 908 O O . LEU A 1 110 ? -7.536 -3.020 5.420 1.00 98.19 110 LEU A O 1
ATOM 912 N N . ASN A 1 111 ? -8.851 -4.467 4.333 1.00 97.94 111 ASN A N 1
ATOM 913 C CA . ASN A 1 111 ? -8.040 -4.506 3.127 1.00 97.94 111 ASN A CA 1
ATOM 914 C C . ASN A 1 111 ? -8.753 -3.796 1.982 1.00 97.94 111 ASN A C 1
ATOM 916 O O . ASN A 1 111 ? -9.970 -3.891 1.866 1.00 97.94 111 ASN A O 1
ATOM 920 N N . TYR A 1 112 ? -7.969 -3.180 1.105 1.00 97.38 112 TYR A N 1
ATOM 921 C CA . TYR A 1 112 ? -8.384 -2.664 -0.193 1.00 97.38 112 TYR A CA 1
ATOM 922 C C . TYR A 1 112 ? -7.366 -3.132 -1.237 1.00 97.38 112 TYR A C 1
ATOM 924 O O . TYR A 1 112 ? -6.273 -2.584 -1.363 1.00 97.38 112 TYR A O 1
ATOM 932 N N . ILE A 1 113 ? -7.670 -4.226 -1.932 1.00 96.62 113 ILE A N 1
ATOM 933 C CA . ILE A 1 113 ? -6.713 -4.983 -2.744 1.00 96.62 113 ILE A CA 1
ATOM 934 C C . ILE A 1 113 ? -7.058 -4.872 -4.225 1.00 96.62 113 ILE A C 1
ATOM 936 O O . ILE A 1 113 ? -8.138 -5.276 -4.663 1.00 96.62 113 ILE A O 1
ATOM 940 N N . LYS A 1 114 ? -6.099 -4.395 -5.024 1.00 93.44 114 LYS A N 1
ATOM 941 C CA . LYS A 1 114 ? -6.173 -4.442 -6.483 1.00 93.44 114 LYS A CA 1
ATOM 942 C C . LYS A 1 114 ? -6.021 -5.880 -6.973 1.00 93.44 114 LYS A C 1
ATOM 944 O O . LYS A 1 114 ? -5.072 -6.580 -6.618 1.00 93.44 114 LYS A O 1
ATOM 949 N N . TYR A 1 115 ? -6.908 -6.288 -7.871 1.00 92.56 115 TYR A N 1
ATOM 950 C CA . TYR A 1 115 ? -6.809 -7.550 -8.601 1.00 92.56 115 TYR A CA 1
ATOM 951 C C . TYR A 1 115 ? -7.218 -7.364 -10.072 1.00 92.56 115 TYR A C 1
ATOM 953 O O . TYR A 1 115 ? -7.462 -6.240 -10.525 1.00 92.56 115 TYR A O 1
ATOM 961 N N . GLN A 1 116 ? -7.247 -8.452 -10.847 1.00 88.31 116 GLN A N 1
ATOM 962 C CA . GLN A 1 116 ? -7.488 -8.400 -12.296 1.00 88.31 116 GLN A CA 1
ATOM 963 C C . GLN A 1 116 ? -8.822 -7.725 -12.661 1.00 88.31 116 GLN A C 1
ATOM 965 O O . GLN A 1 116 ? -8.831 -6.890 -13.560 1.00 88.31 116 GLN A O 1
ATOM 970 N N . ASN A 1 117 ? -9.904 -7.978 -11.911 1.00 89.62 117 ASN A N 1
ATOM 971 C CA . ASN A 1 117 ? -11.249 -7.482 -12.250 1.00 89.62 117 ASN A CA 1
ATOM 972 C C . ASN A 1 117 ? -11.670 -6.233 -11.457 1.00 89.62 117 ASN A C 1
ATOM 974 O O . ASN A 1 117 ? -12.857 -5.975 -11.295 1.00 89.62 117 ASN A O 1
ATOM 978 N N . GLY A 1 118 ? -10.712 -5.459 -10.941 1.00 92.69 118 GLY A N 1
ATOM 979 C CA . GLY A 1 118 ? -11.001 -4.235 -10.190 1.00 92.69 118 GLY A CA 1
ATOM 980 C C . GLY A 1 118 ? -10.355 -4.250 -8.816 1.00 92.69 118 GLY A C 1
ATOM 981 O O . GLY A 1 118 ? -9.161 -4.545 -8.711 1.00 92.69 118 GLY A O 1
ATOM 982 N N . TYR A 1 119 ? -11.136 -3.909 -7.798 1.00 95.75 119 TYR A N 1
ATOM 983 C CA . TYR A 1 119 ? -10.719 -3.884 -6.403 1.00 95.75 119 TYR A CA 1
ATOM 984 C C . TYR A 1 119 ? -11.627 -4.757 -5.556 1.00 95.75 119 TYR A C 1
ATOM 986 O O . TYR A 1 119 ? -12.812 -4.915 -5.844 1.00 95.75 119 TYR A O 1
ATOM 994 N N . TRP A 1 120 ? -11.035 -5.366 -4.544 1.00 96.31 120 TRP A N 1
ATOM 995 C CA . TRP A 1 120 ? -11.746 -6.085 -3.509 1.00 96.31 120 TRP A CA 1
ATOM 996 C C . TRP A 1 120 ? -11.453 -5.398 -2.184 1.00 96.31 120 TRP A C 1
ATOM 998 O O . TRP A 1 120 ? -10.285 -5.153 -1.875 1.00 96.31 120 TRP A O 1
ATOM 1008 N N . ALA A 1 121 ? -12.492 -5.108 -1.411 1.00 97.50 121 ALA A N 1
ATOM 1009 C CA . ALA A 1 121 ? -12.343 -4.680 -0.033 1.00 97.50 121 ALA A CA 1
ATOM 1010 C C . ALA A 1 121 ? -12.907 -5.742 0.906 1.00 97.50 121 ALA A C 1
ATOM 1012 O O . ALA A 1 121 ? -13.884 -6.419 0.576 1.00 97.50 121 ALA A O 1
ATOM 1013 N N . GLY A 1 122 ? -12.278 -5.902 2.065 1.00 97.44 122 GLY A N 1
ATOM 1014 C CA . GLY A 1 122 ? -12.766 -6.848 3.052 1.00 97.44 122 GLY A CA 1
ATOM 1015 C C . GLY A 1 122 ? -11.924 -6.960 4.300 1.00 97.44 122 GLY A C 1
ATOM 1016 O O . GLY A 1 122 ? -10.732 -6.648 4.302 1.00 97.44 122 GLY A O 1
ATOM 1017 N N . ILE A 1 123 ? -12.552 -7.452 5.364 1.00 97.94 123 ILE A N 1
ATOM 1018 C CA . ILE A 1 123 ? -11.882 -7.740 6.628 1.00 97.94 123 ILE A CA 1
ATOM 1019 C C . ILE A 1 123 ? -11.353 -9.172 6.602 1.00 97.94 123 ILE A C 1
ATOM 1021 O O . ILE A 1 123 ? -12.110 -10.118 6.383 1.00 97.94 123 ILE A O 1
ATOM 1025 N N . THR A 1 124 ? -10.058 -9.351 6.852 1.00 97.50 124 THR A N 1
ATOM 1026 C CA . THR A 1 124 ? -9.433 -10.679 6.943 1.00 97.50 124 THR A CA 1
ATOM 1027 C C . THR A 1 124 ? -8.748 -10.882 8.278 1.00 97.50 124 THR A C 1
ATOM 1029 O O . THR A 1 124 ? -8.339 -9.937 8.950 1.00 97.50 124 THR A O 1
ATOM 1032 N N . LYS A 1 125 ? -8.591 -12.153 8.650 1.00 96.81 125 LYS A N 1
ATOM 1033 C CA . LYS A 1 125 ? -7.735 -12.567 9.756 1.00 96.81 125 LYS A CA 1
ATOM 1034 C C . LYS A 1 125 ? -6.285 -12.647 9.273 1.00 96.81 125 LYS A C 1
ATOM 1036 O O . LYS A 1 125 ? -5.992 -13.332 8.294 1.00 96.81 125 LYS A O 1
ATOM 1041 N N . LEU A 1 126 ? -5.387 -11.965 9.973 1.00 93.56 126 LEU A N 1
ATOM 1042 C CA . LEU A 1 126 ? -3.945 -12.026 9.762 1.00 93.56 126 LEU A CA 1
ATOM 1043 C C . LEU A 1 126 ? -3.364 -13.320 10.363 1.00 93.56 126 LEU A C 1
ATOM 1045 O O . LEU A 1 126 ? -3.949 -13.883 11.298 1.00 93.56 126 LEU A O 1
ATOM 1049 N N . PRO A 1 127 ? -2.214 -13.802 9.855 1.00 90.94 127 PRO A N 1
ATOM 1050 C CA . PRO A 1 127 ? -1.531 -14.956 10.427 1.00 90.94 127 PRO A CA 1
ATOM 1051 C C . PRO A 1 127 ? -1.276 -14.785 11.934 1.00 90.94 127 PRO A C 1
ATOM 1053 O O . PRO A 1 127 ? -0.989 -13.671 12.386 1.00 90.94 127 PRO A O 1
ATOM 1056 N N . PRO A 1 128 ? -1.369 -15.867 12.729 1.00 85.00 128 PRO A N 1
ATOM 1057 C CA . PRO A 1 128 ? -1.000 -15.810 14.135 1.00 85.00 128 PRO A CA 1
ATOM 1058 C C . PRO A 1 128 ? 0.504 -15.517 14.285 1.00 85.00 128 PRO A C 1
ATOM 1060 O O . PRO A 1 128 ? 1.272 -15.792 13.358 1.00 85.00 128 PRO A O 1
ATOM 1063 N N . PRO A 1 129 ? 0.944 -15.001 15.448 1.00 84.62 129 PRO A N 1
ATOM 1064 C CA . PRO A 1 129 ? 2.362 -14.853 15.749 1.00 84.62 129 PRO A CA 1
ATOM 1065 C C . PRO A 1 129 ? 3.118 -16.160 15.503 1.00 84.62 129 PRO A C 1
ATOM 1067 O O . PRO A 1 129 ? 2.628 -17.240 15.848 1.00 84.62 129 PRO A O 1
ATOM 1070 N N . ILE A 1 130 ? 4.308 -16.049 14.917 1.00 84.25 130 ILE A N 1
ATOM 1071 C CA . ILE A 1 130 ? 5.227 -17.178 14.792 1.00 84.25 130 ILE A CA 1
ATOM 1072 C C . ILE A 1 130 ? 5.655 -17.556 16.217 1.00 84.25 130 ILE A C 1
ATOM 1074 O O . ILE A 1 130 ? 6.042 -16.678 16.990 1.00 84.25 130 ILE A O 1
ATOM 1078 N N . LYS A 1 131 ? 5.488 -18.832 16.570 1.00 73.12 131 LYS A N 1
ATOM 1079 C CA . LYS A 1 131 ? 5.952 -19.393 17.843 1.00 73.12 131 LYS A CA 1
ATOM 1080 C C . LYS A 1 131 ? 7.443 -19.679 17.794 1.00 73.12 131 LYS A C 1
ATOM 1082 O O . LYS A 1 131 ? 7.903 -20.101 16.710 1.00 73.12 131 LYS A O 1
#

Organism: Clostridium botulinum (NCBI:txid1491)

Radius of gyration: 16.41 Å; chains: 1; bounding box: 41×32×40 Å

Foldseek 3Di:
DVLVVVCVVVVDQVPADAAEDEDEACLVVVVVLVVCLVCLVPCVSSRYHYDYDHLALVSRPSNVSCVVSQHKDKQAAPRDLNNCVSCVVVCVVVVDHSVNNPPQDHQKIFIWDDDDVGTDTDIDGHDDDDD

Sequence (131 aa):
MCAQARAWKIKDRYARKTVTVFTDEIAQLKSSEQFIGNKLDQTDKFGIKFILSTMYINQLRIREKLRTANTSYILISGSDKVNYMELKDELNQFGYELEDLMNLKRFHSLNYIKYQNGYWAGITKLPPPIK